Protein AF-A0AAW1EWV0-F1 (afdb_monomer_lite)

pLDDT: mean 88.59, std 8.03, range [54.28, 97.0]

Radius of gyration: 66.7 Å; chains: 1; bounding box: 138×18×176 Å

Organism: Zoarces viviparus (NCBI:txid48416)

Foldseek 3Di:
DVVVVVVVVVVVVVVVVVVVVVVVVVVVVVVVVVVVVVVVVVVVVVVVVVVVVVVVVVVVVVVVVVVVVVVVVVVVVCVVVVVVVVVVVVVVVVVVVVPVVVVVVVVVVVVVVVVVVVVVVVVVVVVVVVVVVVQCVQQDADPCLVVDDPDPVSCRSRVNHD

Secondary structure (DSSP, 8-state):
-HHHHHHHHHHHHHHHHHHHHHHHHHHHHHHHHHHHHHHHHHHHHHHHHHHHHHHHHHHHHHHHHHHHHHHHHHHHHHHHHHHHHHHHHHHHHHHHHHHHHHHHHHHHHHHHHHHHHHHHHHHHHHHHHHHHHHHHHHHS--GGGGG--S-HHHHHTTT---

Structure (mmCIF, N/CA/C/O backbone):
data_AF-A0AAW1EWV0-F1
#
_entry.id   AF-A0AAW1EWV0-F1
#
loop_
_atom_site.group_PDB
_atom_site.id
_atom_site.type_symbol
_atom_site.label_atom_id
_atom_site.label_alt_id
_atom_site.label_comp_id
_atom_site.label_asym_id
_atom_site.label_entity_id
_atom_site.label_seq_id
_atom_site.pdbx_PDB_ins_code
_atom_site.Cartn_x
_atom_site.Cartn_y
_atom_site.Cartn_z
_atom_site.occupancy
_atom_site.B_iso_or_equiv
_atom_site.auth_seq_id
_atom_site.auth_comp_id
_atom_site.auth_asym_id
_atom_site.auth_atom_id
_atom_site.pdbx_PDB_model_num
ATOM 1 N N . MET A 1 1 ? 65.464 -6.984 -100.575 1.00 59.12 1 MET A N 1
ATOM 2 C CA . MET A 1 1 ? 64.343 -7.771 -100.003 1.00 59.12 1 MET A CA 1
ATOM 3 C C . MET A 1 1 ? 64.500 -8.101 -98.512 1.00 59.12 1 MET A C 1
ATOM 5 O O . MET A 1 1 ? 63.502 -8.041 -97.814 1.00 59.12 1 MET A O 1
ATOM 9 N N . ARG A 1 2 ? 65.706 -8.380 -97.977 1.00 66.50 2 ARG A N 1
ATOM 10 C CA . ARG A 1 2 ? 65.897 -8.733 -96.547 1.00 66.50 2 ARG A CA 1
ATOM 11 C C . ARG A 1 2 ? 65.523 -7.628 -95.537 1.00 66.50 2 ARG A C 1
ATOM 13 O O . ARG A 1 2 ? 64.927 -7.931 -94.513 1.00 66.50 2 ARG A O 1
ATOM 20 N N . ALA A 1 3 ? 65.802 -6.358 -95.841 1.00 72.44 3 ALA A N 1
ATOM 21 C CA . ALA A 1 3 ? 65.489 -5.234 -94.946 1.00 72.44 3 ALA A CA 1
ATOM 22 C C . ALA A 1 3 ? 63.976 -4.961 -94.792 1.00 72.44 3 ALA A C 1
ATOM 24 O O . ALA A 1 3 ? 63.530 -4.550 -93.726 1.00 72.44 3 ALA A O 1
ATOM 25 N N . LEU A 1 4 ? 63.178 -5.242 -95.830 1.00 73.94 4 LEU A N 1
ATOM 26 C CA . LEU A 1 4 ? 61.729 -5.015 -95.808 1.00 73.94 4 LEU A CA 1
ATOM 27 C C . LEU A 1 4 ? 61.005 -6.039 -94.914 1.00 73.94 4 LEU A C 1
ATOM 29 O O . LEU A 1 4 ? 60.071 -5.688 -94.202 1.00 73.94 4 LEU A O 1
ATOM 33 N N . GLY A 1 5 ? 61.477 -7.293 -94.904 1.00 78.56 5 GLY A N 1
ATOM 34 C CA . GLY A 1 5 ? 60.947 -8.338 -94.022 1.00 78.56 5 GLY A CA 1
ATOM 35 C C . GLY A 1 5 ? 61.208 -8.054 -92.540 1.00 78.56 5 GLY A C 1
ATOM 36 O O . GLY A 1 5 ? 60.326 -8.261 -91.714 1.00 78.56 5 GLY A O 1
ATOM 37 N N . LEU A 1 6 ? 62.383 -7.506 -92.206 1.00 82.25 6 LEU A N 1
ATOM 38 C CA . LEU A 1 6 ? 62.711 -7.105 -90.832 1.00 82.25 6 LEU A CA 1
ATOM 39 C C . LEU A 1 6 ? 61.848 -5.927 -90.351 1.00 82.25 6 LEU A C 1
ATOM 41 O O . LEU A 1 6 ? 61.371 -5.953 -89.220 1.00 82.25 6 LEU A O 1
ATOM 45 N N . LEU A 1 7 ? 61.585 -4.938 -91.213 1.00 82.00 7 LEU A N 1
ATOM 46 C CA . LEU A 1 7 ? 60.700 -3.806 -90.897 1.00 82.00 7 LEU A CA 1
ATOM 47 C C . LEU A 1 7 ? 59.264 -4.248 -90.579 1.00 82.00 7 LEU A C 1
ATOM 49 O O . LEU A 1 7 ? 58.666 -3.746 -89.628 1.00 82.00 7 LEU A O 1
ATOM 53 N N . LEU A 1 8 ? 58.724 -5.215 -91.325 1.00 83.56 8 LEU A N 1
ATOM 54 C CA . LEU A 1 8 ? 57.382 -5.749 -91.073 1.00 83.56 8 LEU A CA 1
ATOM 55 C C . LEU A 1 8 ? 57.298 -6.502 -89.739 1.00 83.56 8 LEU A C 1
ATOM 57 O O . LEU A 1 8 ? 56.338 -6.317 -88.996 1.00 83.56 8 LEU A O 1
ATOM 61 N N . ILE A 1 9 ? 58.317 -7.295 -89.398 1.00 86.19 9 ILE A N 1
ATOM 62 C CA . ILE A 1 9 ? 58.369 -8.016 -88.116 1.00 86.19 9 ILE A CA 1
ATOM 63 C C . ILE A 1 9 ? 58.417 -7.029 -86.944 1.00 86.19 9 ILE A C 1
ATOM 65 O O . ILE A 1 9 ? 57.664 -7.180 -85.983 1.00 86.19 9 ILE A O 1
ATOM 69 N N . VAL A 1 10 ? 59.250 -5.986 -87.037 1.00 86.69 10 VAL A N 1
ATOM 70 C CA . VAL A 1 10 ? 59.326 -4.939 -86.006 1.00 86.69 10 VAL A CA 1
ATOM 71 C C . VAL A 1 10 ? 57.987 -4.210 -85.870 1.00 86.69 10 VAL A C 1
ATOM 73 O O . VAL A 1 10 ? 57.525 -4.004 -84.751 1.00 86.69 10 VAL A O 1
ATOM 76 N N . SER A 1 11 ? 57.314 -3.892 -86.981 1.00 87.69 11 SER A N 1
ATOM 77 C CA . SER A 1 11 ? 55.987 -3.266 -86.946 1.00 87.69 11 SER A CA 1
ATOM 78 C C . SER A 1 11 ? 54.953 -4.131 -86.219 1.00 87.69 11 SER A C 1
ATOM 80 O O . SER A 1 11 ? 54.197 -3.611 -85.403 1.00 87.69 11 SER A O 1
ATOM 82 N N . ILE A 1 12 ? 54.925 -5.443 -86.474 1.00 89.06 12 ILE A N 1
ATOM 83 C CA . ILE A 1 12 ? 53.979 -6.367 -85.824 1.00 89.06 12 ILE A CA 1
ATOM 84 C C . ILE A 1 12 ? 54.262 -6.469 -84.319 1.00 89.06 12 ILE A C 1
ATOM 86 O O . ILE A 1 12 ? 53.327 -6.459 -83.516 1.00 89.06 12 ILE A O 1
ATOM 90 N N . LEU A 1 13 ? 55.537 -6.525 -83.922 1.00 88.81 13 LEU A N 1
ATOM 91 C CA . LEU A 1 13 ? 55.933 -6.570 -82.511 1.00 88.81 13 LEU A CA 1
ATOM 92 C C . LEU A 1 13 ? 55.532 -5.294 -81.765 1.00 88.81 13 LEU A C 1
ATOM 94 O O . LEU A 1 13 ? 55.013 -5.374 -80.652 1.00 88.81 13 LEU A O 1
ATOM 98 N N . VAL A 1 14 ? 55.705 -4.129 -82.393 1.00 89.50 14 VAL A N 1
ATOM 99 C CA . VAL A 1 14 ? 55.265 -2.847 -81.827 1.00 89.50 14 VAL A CA 1
ATOM 100 C C . VAL A 1 14 ? 53.741 -2.811 -81.690 1.00 89.50 14 VAL A C 1
ATOM 102 O O . VAL A 1 14 ? 53.235 -2.432 -80.635 1.00 89.50 14 VAL A O 1
ATOM 105 N N . SER A 1 15 ? 52.991 -3.272 -82.695 1.00 89.56 15 SER A N 1
ATOM 106 C CA . SER A 1 15 ? 51.526 -3.348 -82.615 1.00 89.56 15 SER A CA 1
ATOM 107 C C . SER A 1 15 ? 51.037 -4.292 -81.508 1.00 89.56 15 SER A C 1
ATOM 109 O O . SER A 1 15 ? 50.125 -3.932 -80.766 1.00 89.56 15 SER A O 1
ATOM 111 N N . MET A 1 16 ? 51.653 -5.468 -81.337 1.00 89.75 16 MET A N 1
ATOM 112 C CA . MET A 1 16 ? 51.317 -6.386 -80.238 1.00 89.75 16 MET A CA 1
ATOM 113 C C . MET A 1 16 ? 51.646 -5.804 -78.860 1.00 89.75 16 MET A C 1
ATOM 115 O O . MET A 1 16 ? 50.853 -5.950 -77.930 1.00 89.75 16 MET A O 1
ATOM 119 N N . ALA A 1 17 ? 52.790 -5.126 -78.721 1.00 89.06 17 ALA A N 1
ATOM 120 C CA . ALA A 1 17 ? 53.176 -4.485 -77.468 1.00 89.06 17 ALA A CA 1
ATOM 121 C C . ALA A 1 17 ? 52.167 -3.398 -77.060 1.00 89.06 17 ALA A C 1
ATOM 123 O O . ALA A 1 17 ? 51.751 -3.345 -75.904 1.00 89.06 17 ALA A O 1
ATOM 124 N N . LEU A 1 18 ? 51.705 -2.587 -78.018 1.00 89.31 18 LEU A N 1
ATOM 125 C CA . LEU A 1 18 ? 50.674 -1.575 -77.778 1.00 89.31 18 LEU A CA 1
ATOM 126 C C . LEU A 1 18 ? 49.338 -2.197 -77.351 1.00 89.31 18 LEU A C 1
ATOM 128 O O . LEU A 1 18 ? 48.719 -1.718 -76.402 1.00 89.31 18 LEU A O 1
ATOM 132 N N . LEU A 1 19 ? 48.913 -3.290 -77.993 1.00 89.12 19 LEU A N 1
ATOM 133 C CA . LEU A 1 19 ? 47.681 -3.991 -77.617 1.00 89.12 19 LEU A CA 1
ATOM 134 C C . LEU A 1 19 ? 47.754 -4.573 -76.200 1.00 89.12 19 LEU A C 1
ATOM 136 O O . LEU A 1 19 ? 46.795 -4.436 -75.441 1.00 89.12 19 LEU A O 1
ATOM 140 N N . MET A 1 20 ? 48.887 -5.164 -75.806 1.00 85.75 20 MET A N 1
ATOM 141 C CA . MET A 1 20 ? 49.069 -5.662 -74.437 1.00 85.75 20 MET A CA 1
ATOM 142 C C . MET A 1 20 ? 49.021 -4.541 -73.393 1.00 85.75 20 MET A C 1
ATOM 144 O O . MET A 1 20 ? 48.429 -4.724 -72.330 1.00 85.75 20 MET A O 1
ATOM 148 N N . ILE A 1 21 ? 49.585 -3.369 -73.698 1.00 91.06 21 ILE A N 1
ATOM 149 C CA . ILE A 1 21 ? 49.528 -2.205 -72.803 1.00 91.06 21 ILE A CA 1
ATOM 150 C C . ILE A 1 21 ? 48.082 -1.716 -72.646 1.00 91.06 21 ILE A C 1
ATOM 152 O O . ILE A 1 21 ? 47.641 -1.484 -71.521 1.00 91.06 21 ILE A O 1
ATOM 156 N N . ILE A 1 22 ? 47.320 -1.614 -73.739 1.00 88.69 22 ILE A N 1
ATOM 157 C CA . ILE A 1 22 ? 45.915 -1.176 -73.700 1.00 88.69 22 ILE A CA 1
ATOM 158 C C . ILE A 1 22 ? 45.058 -2.159 -72.891 1.00 88.69 22 ILE A C 1
ATOM 160 O O . ILE A 1 22 ? 44.297 -1.734 -72.023 1.00 88.69 22 ILE A O 1
ATOM 164 N N . LEU A 1 23 ? 45.205 -3.468 -73.123 1.00 87.19 23 LEU A N 1
ATOM 165 C CA . LEU A 1 23 ? 44.453 -4.492 -72.387 1.00 87.19 23 LEU A CA 1
ATOM 166 C C . LEU A 1 23 ? 44.799 -4.498 -70.890 1.00 87.19 23 LEU A C 1
ATOM 168 O O . LEU A 1 23 ? 43.901 -4.599 -70.054 1.00 87.19 23 LEU A O 1
ATOM 172 N N . SER A 1 24 ? 46.079 -4.330 -70.548 1.00 85.38 24 SER A N 1
ATOM 173 C CA . SER A 1 24 ? 46.539 -4.204 -69.159 1.00 85.38 24 SER A CA 1
ATOM 174 C C . SER A 1 24 ? 45.923 -2.985 -68.462 1.00 85.38 24 SER A C 1
ATOM 176 O O . SER A 1 24 ? 45.387 -3.092 -67.356 1.00 85.38 24 SER A O 1
ATOM 178 N N . GLN A 1 25 ? 45.904 -1.831 -69.135 1.00 86.56 25 GLN A N 1
ATOM 179 C CA . GLN A 1 25 ? 45.288 -0.625 -68.583 1.00 86.56 25 GLN A CA 1
ATOM 180 C C . GLN A 1 25 ? 43.772 -0.753 -68.425 1.00 86.56 25 GLN A C 1
ATOM 182 O O . GLN A 1 25 ? 43.225 -0.281 -67.430 1.00 86.56 25 GLN A O 1
ATOM 187 N N . GLN A 1 26 ? 43.090 -1.426 -69.351 1.00 85.12 26 GLN A N 1
ATOM 188 C CA . GLN A 1 26 ? 41.654 -1.675 -69.224 1.00 85.12 26 GLN A CA 1
ATOM 189 C C . GLN A 1 26 ? 41.328 -2.568 -68.025 1.00 85.12 26 GLN A C 1
ATOM 191 O O . GLN A 1 26 ? 40.391 -2.269 -67.286 1.00 85.12 26 GLN A O 1
ATOM 196 N N . GLN A 1 27 ? 42.114 -3.618 -67.772 1.00 86.19 27 GLN A N 1
ATOM 197 C CA . GLN A 1 27 ? 41.919 -4.460 -66.588 1.00 86.19 27 GLN A CA 1
ATOM 198 C C . GLN A 1 27 ? 42.086 -3.659 -65.293 1.00 86.19 27 GLN A C 1
ATOM 200 O O . GLN A 1 27 ? 41.221 -3.732 -64.419 1.00 86.19 27 GLN A O 1
ATOM 205 N N . LEU A 1 28 ? 43.130 -2.832 -65.197 1.00 86.00 28 LEU A N 1
ATOM 206 C CA . LEU A 1 28 ? 43.342 -1.957 -64.041 1.00 86.00 28 LEU A CA 1
ATOM 207 C C . LEU A 1 28 ? 42.184 -0.974 -63.845 1.00 86.00 28 LEU A C 1
ATOM 209 O O . LEU A 1 28 ? 41.676 -0.853 -62.732 1.00 86.00 28 LEU A O 1
ATOM 213 N N . LEU A 1 29 ? 41.706 -0.341 -64.920 1.00 86.81 29 LEU A N 1
ATOM 214 C CA . LEU A 1 29 ? 40.579 0.591 -64.857 1.00 86.81 29 LEU A CA 1
ATOM 215 C C . LEU A 1 29 ? 39.301 -0.098 -64.354 1.00 86.81 29 LEU A C 1
ATOM 217 O O . LEU A 1 29 ? 38.592 0.456 -63.518 1.00 86.81 29 LEU A O 1
ATOM 221 N N . THR A 1 30 ? 39.023 -1.325 -64.810 1.00 86.00 30 THR A N 1
ATOM 222 C CA . THR A 1 30 ? 37.847 -2.082 -64.348 1.00 86.00 30 THR A CA 1
ATOM 223 C C . THR A 1 30 ? 37.947 -2.506 -62.885 1.00 86.00 30 THR A C 1
ATOM 225 O O . THR A 1 30 ? 36.933 -2.509 -62.189 1.00 86.00 30 THR A O 1
ATOM 228 N N . THR A 1 31 ? 39.144 -2.846 -62.402 1.00 84.69 31 THR A N 1
ATOM 229 C CA . THR A 1 31 ? 39.370 -3.189 -60.991 1.00 84.69 31 THR A CA 1
ATOM 230 C C . THR A 1 31 ? 39.202 -1.961 -60.105 1.00 84.69 31 THR A C 1
ATOM 232 O O . THR A 1 31 ? 38.449 -2.018 -59.137 1.00 84.69 31 THR A O 1
ATOM 235 N N . VAL A 1 32 ? 39.805 -0.830 -60.491 1.00 84.69 32 VAL A N 1
ATOM 236 C CA . VAL A 1 32 ? 39.670 0.443 -59.771 1.00 84.69 32 VAL A CA 1
ATOM 237 C C . VAL A 1 32 ? 38.213 0.887 -59.734 1.00 84.69 32 VAL A C 1
ATOM 239 O O . VAL A 1 32 ? 37.720 1.200 -58.656 1.00 84.69 32 VAL A O 1
ATOM 242 N N . TYR A 1 33 ? 37.499 0.847 -60.866 1.00 84.75 33 TYR A N 1
ATOM 243 C CA . TYR A 1 33 ? 36.079 1.207 -60.938 1.00 84.75 33 TYR A CA 1
ATOM 244 C C . TYR A 1 33 ? 35.210 0.327 -60.026 1.00 84.75 33 TYR A C 1
ATOM 246 O O . TYR A 1 33 ? 34.370 0.833 -59.288 1.00 84.75 33 TYR A O 1
ATOM 254 N N . LYS A 1 34 ? 35.452 -0.991 -60.007 1.00 84.25 34 LYS A N 1
ATOM 255 C CA . LYS A 1 34 ? 34.741 -1.920 -59.112 1.00 84.25 34 LYS A CA 1
ATOM 256 C C . LYS A 1 34 ? 35.011 -1.651 -57.633 1.00 84.25 34 LYS A C 1
ATOM 258 O O . LYS A 1 34 ? 34.121 -1.875 -56.820 1.00 84.25 34 LYS A O 1
ATOM 263 N N . GLU A 1 35 ? 36.218 -1.233 -57.262 1.00 82.56 35 GLU A N 1
ATOM 264 C CA . GLU A 1 35 ? 36.522 -0.848 -55.878 1.00 82.56 35 GLU A CA 1
ATOM 265 C C . GLU A 1 35 ? 35.911 0.509 -55.517 1.00 82.56 35 GLU A C 1
ATOM 267 O O . GLU A 1 35 ? 35.349 0.653 -54.431 1.00 82.56 35 GLU A O 1
ATOM 272 N N . THR A 1 36 ? 35.933 1.472 -56.443 1.00 81.81 36 THR A N 1
ATOM 273 C CA . THR A 1 36 ? 35.309 2.789 -56.225 1.00 81.81 36 THR A CA 1
ATOM 274 C C . THR A 1 36 ? 33.794 2.702 -56.092 1.00 81.81 36 THR A C 1
ATOM 276 O O . THR A 1 36 ? 33.227 3.472 -55.329 1.00 81.81 36 THR A O 1
ATOM 279 N N . ASP A 1 37 ? 33.146 1.753 -56.766 1.00 82.12 37 ASP A N 1
ATOM 280 C CA . ASP A 1 37 ? 31.697 1.528 -56.672 1.00 82.12 37 ASP A CA 1
ATOM 281 C C . ASP A 1 37 ? 31.281 0.770 -55.389 1.00 82.12 37 ASP A C 1
ATOM 283 O O . ASP A 1 37 ? 30.162 0.902 -54.891 1.00 82.12 37 ASP A O 1
ATOM 287 N N . LYS A 1 38 ? 32.196 0.002 -54.782 1.00 83.44 38 LYS A N 1
ATOM 288 C CA . LYS A 1 38 ? 31.944 -0.711 -53.514 1.00 83.44 38 LYS A CA 1
ATOM 289 C C . LYS A 1 38 ? 32.049 0.186 -52.285 1.00 83.44 38 LYS A C 1
ATOM 291 O O . LYS A 1 38 ? 31.245 0.041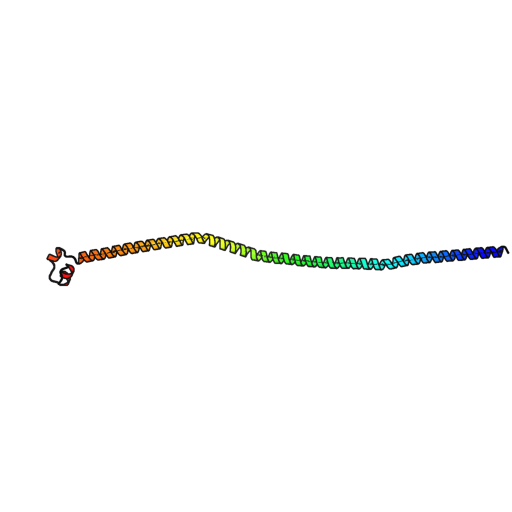 -51.366 1.00 83.44 38 LYS A O 1
ATOM 296 N N . LEU A 1 39 ? 33.002 1.116 -52.277 1.00 85.50 39 LEU A N 1
ATOM 297 C CA . LEU A 1 39 ? 33.219 2.054 -51.171 1.00 85.50 39 LEU A CA 1
ATOM 298 C C . LEU A 1 39 ? 31.957 2.822 -50.715 1.00 85.50 39 LEU A C 1
ATOM 300 O O . LEU A 1 39 ? 31.703 2.840 -49.510 1.00 85.50 39 LEU A O 1
ATOM 304 N N . PRO A 1 40 ? 31.143 3.434 -51.602 1.00 87.00 40 PRO A N 1
ATOM 305 C CA . PRO A 1 40 ? 29.946 4.164 -51.183 1.00 87.00 40 PRO A CA 1
ATOM 306 C C . PRO A 1 40 ? 28.887 3.238 -50.578 1.00 87.00 40 PRO A C 1
ATOM 308 O O . PRO A 1 40 ? 28.269 3.595 -49.581 1.00 87.00 40 PRO A O 1
ATOM 311 N N . ASN A 1 41 ? 28.736 2.019 -51.105 1.00 86.94 41 ASN A N 1
ATOM 312 C CA . ASN A 1 41 ? 27.802 1.032 -50.560 1.00 86.94 41 ASN A CA 1
ATOM 313 C C . ASN A 1 41 ? 28.198 0.579 -49.144 1.00 86.94 41 ASN A C 1
ATOM 315 O O . ASN A 1 41 ? 27.339 0.416 -48.274 1.00 86.94 41 ASN A O 1
ATOM 319 N N . GLU A 1 42 ? 29.493 0.376 -48.891 1.00 88.31 42 GLU A N 1
ATOM 320 C CA . GLU A 1 42 ? 29.988 0.043 -47.551 1.00 88.31 42 GLU A CA 1
ATOM 321 C C . GLU A 1 42 ? 29.846 1.219 -46.582 1.00 88.31 42 GLU A C 1
ATOM 323 O O . GLU A 1 42 ? 29.440 1.024 -45.433 1.00 88.31 42 GLU A O 1
ATOM 328 N N . PHE A 1 43 ? 30.107 2.440 -47.052 1.00 87.88 43 PHE A N 1
ATOM 329 C CA . PHE A 1 43 ? 29.920 3.652 -46.264 1.00 87.88 43 PHE A CA 1
ATOM 330 C C . PHE A 1 43 ? 28.450 3.855 -45.869 1.00 87.88 43 PHE A C 1
ATOM 332 O O . PHE A 1 43 ? 28.156 4.022 -44.685 1.00 87.88 43 PHE A O 1
ATOM 339 N N . ASP A 1 44 ? 27.515 3.742 -46.816 1.00 90.81 44 ASP A N 1
ATOM 340 C CA . ASP A 1 44 ? 26.075 3.840 -46.545 1.00 90.81 44 ASP A CA 1
ATOM 341 C C . ASP A 1 44 ? 25.602 2.757 -45.574 1.00 90.81 44 ASP A C 1
ATOM 343 O O . ASP A 1 44 ? 24.777 3.011 -44.690 1.00 90.81 44 ASP A O 1
ATOM 347 N N . ARG A 1 45 ? 26.152 1.543 -45.686 1.00 91.38 45 ARG A N 1
ATOM 348 C CA . ARG A 1 45 ? 25.849 0.458 -44.751 1.00 91.38 45 ARG A CA 1
ATOM 349 C C . ARG A 1 45 ? 26.294 0.805 -43.331 1.00 91.38 45 ARG A C 1
ATOM 351 O O . ARG A 1 45 ? 25.498 0.636 -42.408 1.00 91.38 45 ARG A O 1
ATOM 358 N N . LEU A 1 46 ? 27.515 1.312 -43.159 1.00 90.38 46 LEU A N 1
ATOM 359 C CA . LEU A 1 46 ? 28.048 1.718 -41.854 1.00 90.38 46 LEU A CA 1
ATOM 360 C C . LEU A 1 46 ? 27.260 2.886 -41.251 1.00 90.38 46 LEU A C 1
ATOM 362 O O . LEU A 1 46 ? 26.917 2.845 -40.070 1.00 90.38 46 LEU A O 1
ATOM 366 N N . VAL A 1 47 ? 26.907 3.889 -42.058 1.00 93.06 47 VAL A N 1
ATOM 367 C CA . VAL A 1 47 ? 26.077 5.023 -41.622 1.00 93.0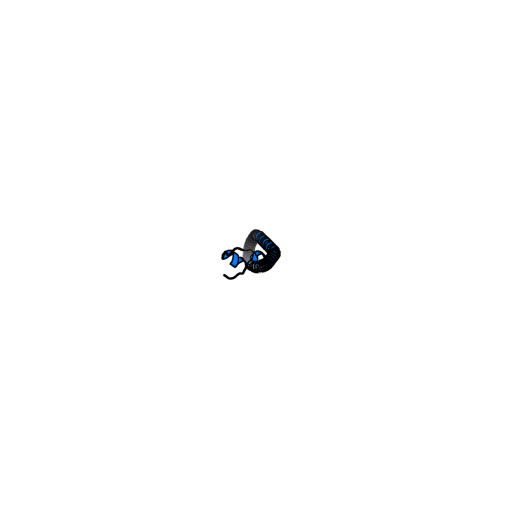6 47 VAL A CA 1
ATOM 368 C C . VAL A 1 47 ? 24.692 4.548 -41.180 1.00 93.06 47 VAL A C 1
ATOM 370 O O . VAL A 1 47 ? 24.192 4.960 -40.132 1.00 93.06 47 VAL A O 1
ATOM 373 N N . ASN A 1 48 ? 24.070 3.641 -41.935 1.00 93.12 48 ASN A N 1
ATOM 374 C CA . ASN A 1 48 ? 22.765 3.087 -41.585 1.00 93.12 48 ASN A CA 1
ATOM 375 C C . ASN A 1 48 ? 22.833 2.235 -40.305 1.00 93.12 48 ASN A C 1
ATOM 377 O O . ASN A 1 48 ? 21.951 2.311 -39.452 1.00 93.12 48 ASN A O 1
ATOM 381 N N . GLU A 1 49 ? 23.894 1.450 -40.127 1.00 93.56 49 GLU A N 1
ATOM 382 C CA . GLU A 1 49 ? 24.118 0.652 -38.918 1.00 93.56 49 GLU A CA 1
ATOM 383 C C . GLU A 1 49 ? 24.353 1.540 -37.688 1.00 93.56 49 GLU A C 1
ATOM 385 O O . GLU A 1 49 ? 23.738 1.330 -36.639 1.00 93.56 49 GLU A O 1
ATOM 390 N N . GLN A 1 50 ? 25.141 2.605 -37.836 1.00 92.81 50 GLN A N 1
ATOM 391 C CA . GLN A 1 50 ? 25.352 3.609 -36.795 1.00 92.81 50 GLN A CA 1
ATOM 392 C C . GLN A 1 50 ? 24.054 4.347 -36.437 1.00 92.81 50 GLN A C 1
ATOM 394 O O . GLN A 1 50 ? 23.770 4.564 -35.258 1.00 92.81 50 GLN A O 1
ATOM 399 N N . SER A 1 51 ? 23.230 4.682 -37.432 1.00 93.56 51 SER A N 1
ATOM 400 C CA . SER A 1 51 ? 21.906 5.281 -37.227 1.00 93.56 51 SER A CA 1
ATOM 401 C C . SER A 1 51 ? 20.963 4.341 -36.463 1.00 93.56 51 SER A C 1
ATOM 403 O O . SER A 1 51 ? 20.315 4.741 -35.489 1.00 93.56 51 SER A O 1
ATOM 405 N N . LYS A 1 52 ? 20.942 3.049 -36.818 1.00 94.31 52 LYS A N 1
ATOM 406 C CA . LYS A 1 52 ? 20.183 2.016 -36.091 1.00 94.31 52 LYS A CA 1
ATOM 407 C C . LYS A 1 52 ? 20.661 1.856 -34.648 1.00 94.31 52 LYS A C 1
ATOM 409 O O . LYS A 1 52 ? 19.842 1.779 -33.738 1.00 94.31 52 LYS A O 1
ATOM 414 N N . LEU A 1 53 ? 21.971 1.862 -34.416 1.00 94.69 53 LEU A N 1
ATOM 415 C CA . LEU A 1 53 ? 22.541 1.832 -33.067 1.00 94.69 53 LEU A CA 1
ATOM 416 C C . LEU A 1 53 ? 22.163 3.082 -32.262 1.00 94.69 53 LEU A C 1
ATOM 418 O O . LEU A 1 53 ? 21.790 2.969 -31.095 1.00 94.69 53 LEU A O 1
ATOM 422 N N . GLY A 1 54 ? 22.203 4.265 -32.881 1.00 94.75 54 GLY A N 1
ATOM 423 C CA . GLY A 1 54 ? 21.806 5.523 -32.248 1.00 94.75 54 GLY A CA 1
ATOM 424 C C . GLY A 1 54 ? 20.332 5.540 -31.842 1.00 94.75 54 GLY A C 1
ATOM 425 O O . GLY A 1 54 ? 20.002 5.885 -30.707 1.00 94.75 54 GLY A O 1
ATOM 426 N N . THR A 1 55 ? 19.445 5.099 -32.735 1.00 94.56 55 THR A N 1
ATOM 427 C CA . THR A 1 55 ? 18.004 4.990 -32.448 1.00 94.56 55 THR A CA 1
ATOM 428 C C . THR A 1 55 ? 17.711 3.948 -31.370 1.00 94.56 55 THR A C 1
ATOM 430 O O . THR A 1 55 ? 16.951 4.233 -30.443 1.00 94.56 55 THR A O 1
ATOM 433 N N . ALA A 1 56 ? 18.357 2.779 -31.418 1.00 94.50 56 ALA A N 1
ATOM 434 C CA . ALA A 1 56 ? 18.234 1.756 -30.380 1.00 94.50 56 ALA A CA 1
ATOM 435 C C . ALA A 1 56 ? 18.704 2.271 -29.010 1.00 94.50 56 ALA A C 1
ATOM 437 O O . ALA A 1 56 ? 18.013 2.079 -28.008 1.00 94.50 56 ALA A O 1
ATOM 438 N N . LYS A 1 57 ? 19.835 2.985 -28.962 1.00 95.81 57 LYS A N 1
ATOM 439 C CA . LYS A 1 57 ? 20.347 3.603 -27.733 1.00 95.81 57 LYS A CA 1
ATOM 440 C C . LYS A 1 57 ? 19.365 4.628 -27.163 1.00 95.81 57 LYS A C 1
ATOM 442 O O . LYS A 1 57 ? 19.058 4.568 -25.976 1.00 95.81 57 LYS A O 1
ATOM 447 N N . ALA A 1 58 ? 18.822 5.512 -27.999 1.00 95.81 58 ALA A N 1
ATOM 448 C CA . ALA A 1 58 ? 17.848 6.514 -27.568 1.00 95.81 58 ALA A CA 1
ATOM 449 C C . ALA A 1 58 ? 16.556 5.878 -27.020 1.00 95.81 58 ALA A C 1
ATOM 451 O O . ALA A 1 58 ? 16.011 6.333 -26.014 1.00 95.81 58 ALA A O 1
ATOM 452 N N . LEU A 1 59 ? 16.077 4.794 -27.644 1.00 96.38 59 LEU A N 1
ATOM 453 C CA . LEU A 1 59 ? 14.932 4.036 -27.136 1.00 96.38 59 LEU A CA 1
ATOM 454 C C . LEU A 1 59 ? 15.232 3.396 -25.778 1.00 96.38 59 LEU A C 1
ATOM 456 O O . LEU A 1 59 ? 14.404 3.486 -24.874 1.00 96.38 59 LEU A O 1
ATOM 460 N N . MET A 1 60 ? 16.414 2.801 -25.612 1.00 94.06 60 MET A N 1
ATOM 461 C CA . MET A 1 60 ? 16.836 2.200 -24.344 1.00 94.06 60 MET A CA 1
ATOM 462 C C . MET A 1 60 ? 16.978 3.239 -23.229 1.00 94.06 60 MET A C 1
ATOM 464 O O . MET A 1 60 ? 16.512 3.008 -22.117 1.00 94.06 60 MET A O 1
ATOM 468 N N . GLU A 1 61 ? 17.549 4.411 -23.514 1.00 96.38 61 GLU A N 1
ATOM 469 C CA . GLU A 1 61 ? 17.619 5.522 -22.555 1.00 96.38 61 GLU A CA 1
ATOM 470 C C . GLU A 1 61 ? 16.221 6.021 -22.166 1.00 96.38 61 GLU A C 1
ATOM 472 O O . GLU A 1 61 ? 15.943 6.268 -20.988 1.00 96.38 61 GLU A O 1
ATOM 477 N N . LYS A 1 62 ? 15.295 6.105 -23.127 1.00 96.62 62 LYS A N 1
ATOM 478 C CA . LYS A 1 62 ? 13.895 6.447 -22.850 1.00 96.62 62 LYS A CA 1
ATOM 479 C C . LYS A 1 62 ? 13.207 5.392 -21.977 1.00 96.62 62 LYS A C 1
ATOM 481 O O . LYS A 1 62 ? 12.527 5.747 -21.021 1.00 96.62 62 LYS A O 1
ATOM 486 N N . LEU A 1 63 ? 13.408 4.107 -22.262 1.00 95.12 63 LEU A N 1
ATOM 487 C CA . LEU A 1 63 ? 12.882 3.000 -21.456 1.00 95.12 63 LEU A CA 1
ATOM 488 C C . LEU A 1 63 ? 13.455 3.014 -20.034 1.00 95.12 63 LEU A C 1
ATOM 490 O O . LEU A 1 63 ? 12.704 2.875 -19.072 1.00 95.12 63 LEU A O 1
ATOM 494 N N . LEU A 1 64 ? 14.760 3.250 -19.882 1.00 96.25 64 LEU A N 1
ATOM 495 C CA . LEU A 1 64 ? 15.413 3.356 -18.576 1.00 96.25 64 LEU A CA 1
ATOM 496 C C . LEU A 1 64 ? 14.898 4.545 -17.767 1.00 96.25 64 LEU A C 1
ATOM 498 O O . LEU A 1 64 ? 14.624 4.406 -16.577 1.00 96.25 64 LEU A O 1
ATOM 502 N N . THR A 1 65 ? 14.745 5.712 -18.392 1.00 96.81 65 THR A N 1
ATOM 503 C CA . THR A 1 65 ? 14.223 6.904 -17.707 1.00 96.81 65 THR A CA 1
ATOM 504 C C . THR A 1 65 ? 12.763 6.731 -17.301 1.00 96.81 65 THR A C 1
ATOM 506 O O . THR A 1 65 ? 12.405 7.069 -16.173 1.00 96.81 65 THR A O 1
ATOM 509 N N . GLN A 1 66 ? 11.933 6.139 -18.164 1.00 96.50 66 GLN A N 1
ATOM 510 C CA . GLN A 1 66 ? 10.547 5.795 -17.836 1.00 96.50 66 GLN A CA 1
ATOM 511 C C . GLN A 1 66 ? 10.466 4.761 -16.711 1.00 96.50 66 GLN A C 1
ATOM 513 O O . GLN A 1 66 ? 9.718 4.965 -15.757 1.00 96.50 66 GLN A O 1
ATOM 518 N N . GLY A 1 67 ? 11.267 3.696 -16.781 1.00 95.12 67 GLY A N 1
ATOM 519 C CA . GLY A 1 67 ? 11.329 2.667 -15.746 1.00 95.12 67 GLY A CA 1
ATOM 520 C C . GLY A 1 67 ? 11.782 3.231 -14.401 1.00 95.12 67 GLY A C 1
ATOM 521 O O . GLY A 1 67 ? 11.156 2.966 -13.380 1.00 95.12 67 GLY A O 1
ATOM 522 N N . LYS A 1 68 ? 12.811 4.085 -14.395 1.00 97.00 68 LYS A N 1
ATOM 523 C CA . LYS A 1 68 ? 13.285 4.754 -13.177 1.00 97.00 68 LYS A CA 1
ATOM 524 C C . LYS A 1 68 ? 12.208 5.648 -12.566 1.00 97.00 68 LYS A C 1
ATOM 526 O O . LYS A 1 68 ? 12.017 5.613 -11.356 1.00 97.00 68 LYS A O 1
ATOM 531 N N . LYS A 1 69 ? 11.485 6.410 -13.390 1.00 96.75 69 LYS A N 1
ATOM 532 C CA . LYS A 1 69 ? 10.369 7.234 -12.916 1.00 96.75 69 LYS A CA 1
ATOM 533 C C . LYS A 1 69 ? 9.253 6.375 -12.315 1.00 96.75 69 LYS A C 1
ATOM 535 O O . LYS A 1 69 ? 8.819 6.661 -11.210 1.00 96.75 69 LYS A O 1
ATOM 540 N N . ALA A 1 70 ? 8.856 5.298 -12.993 1.00 96.06 70 ALA A N 1
ATOM 541 C CA . ALA A 1 70 ? 7.826 4.388 -12.494 1.00 96.06 70 ALA A CA 1
ATOM 542 C C . ALA A 1 70 ? 8.206 3.761 -11.142 1.00 96.06 70 ALA A C 1
ATOM 544 O O . ALA A 1 70 ? 7.358 3.648 -10.262 1.00 96.06 70 ALA A O 1
ATOM 545 N N . VAL A 1 71 ? 9.478 3.392 -10.954 1.00 96.06 71 VAL A N 1
ATOM 546 C CA . VAL A 1 71 ? 9.981 2.868 -9.673 1.00 96.06 71 VAL A CA 1
ATOM 547 C C . VAL A 1 71 ? 9.897 3.915 -8.562 1.00 96.06 71 VAL A C 1
ATOM 549 O O . VAL A 1 71 ? 9.460 3.584 -7.463 1.00 96.06 71 VAL A O 1
ATOM 552 N N . GLU A 1 72 ? 10.294 5.162 -8.822 1.00 96.75 72 GLU A N 1
ATOM 553 C CA . GLU A 1 72 ? 10.194 6.236 -7.824 1.00 96.75 72 GLU A CA 1
ATOM 554 C C . GLU A 1 72 ? 8.735 6.572 -7.485 1.00 96.75 72 GLU A C 1
ATOM 556 O O . GLU A 1 72 ? 8.406 6.715 -6.307 1.00 96.75 72 GLU A O 1
ATOM 561 N N . ASP A 1 73 ? 7.849 6.616 -8.485 1.00 95.94 73 ASP A N 1
ATOM 562 C CA . ASP A 1 73 ? 6.415 6.861 -8.289 1.00 95.94 73 ASP A CA 1
ATOM 563 C C . ASP A 1 73 ? 5.785 5.750 -7.421 1.00 95.94 73 ASP A C 1
ATOM 565 O O . ASP A 1 73 ? 5.140 6.040 -6.412 1.00 95.94 73 ASP A O 1
ATOM 569 N N . LEU A 1 74 ? 6.058 4.476 -7.735 1.00 94.56 74 LEU A N 1
ATOM 570 C CA . LEU A 1 74 ? 5.618 3.323 -6.933 1.00 94.56 74 LEU A CA 1
ATOM 571 C C . LEU A 1 74 ? 6.181 3.360 -5.511 1.00 94.56 74 LEU A C 1
ATOM 573 O O . LEU A 1 74 ? 5.473 3.066 -4.550 1.00 94.56 74 LEU A O 1
ATOM 577 N N . LYS A 1 75 ? 7.455 3.723 -5.351 1.00 94.69 75 LYS A N 1
ATOM 578 C CA . LYS A 1 75 ? 8.091 3.824 -4.034 1.00 94.69 75 LYS A CA 1
ATOM 579 C C . LYS A 1 75 ? 7.441 4.914 -3.183 1.00 94.69 75 LYS A C 1
ATOM 581 O O . LYS A 1 75 ? 7.227 4.698 -1.991 1.00 94.69 75 LYS A O 1
ATOM 586 N N . ALA A 1 76 ? 7.114 6.058 -3.782 1.00 94.19 76 ALA A N 1
ATOM 587 C CA . ALA A 1 76 ? 6.404 7.141 -3.110 1.00 94.19 76 ALA A CA 1
ATOM 588 C C . ALA A 1 76 ? 4.977 6.727 -2.722 1.00 94.19 76 ALA A C 1
ATOM 590 O O . ALA A 1 76 ? 4.534 7.019 -1.610 1.00 94.19 76 ALA A O 1
ATOM 591 N N . GLU A 1 77 ? 4.275 6.010 -3.601 1.00 92.19 77 GLU A N 1
ATOM 592 C CA . GLU A 1 77 ? 2.934 5.496 -3.325 1.00 92.19 77 GLU A CA 1
ATOM 593 C C . GLU A 1 77 ? 2.948 4.481 -2.176 1.00 92.19 77 GLU A C 1
ATOM 595 O O . GLU A 1 77 ? 2.214 4.658 -1.207 1.00 92.19 77 GLU A O 1
ATOM 600 N N . VAL A 1 78 ? 3.865 3.508 -2.199 1.00 91.62 78 VAL A N 1
ATOM 601 C CA . VAL A 1 78 ? 4.052 2.531 -1.112 1.00 91.62 78 VAL A CA 1
ATOM 602 C C . VAL A 1 78 ? 4.416 3.215 0.207 1.00 91.62 78 VAL A C 1
ATOM 604 O O . VAL A 1 78 ? 3.883 2.848 1.254 1.00 91.62 78 VAL A O 1
ATOM 607 N N . ALA A 1 79 ? 5.290 4.225 0.182 1.00 91.88 79 ALA A N 1
ATOM 608 C CA . ALA A 1 79 ? 5.649 4.983 1.381 1.00 91.88 79 ALA A CA 1
ATOM 609 C C . ALA A 1 79 ? 4.456 5.756 1.968 1.00 91.88 79 ALA A C 1
ATOM 611 O O . ALA A 1 79 ? 4.398 5.960 3.179 1.00 91.88 79 ALA A O 1
ATOM 612 N N . LYS A 1 80 ? 3.497 6.161 1.128 1.00 91.31 80 LYS A N 1
ATOM 613 C CA . LYS A 1 80 ? 2.264 6.828 1.553 1.00 91.31 80 LYS A CA 1
ATOM 614 C C . LYS A 1 80 ? 1.221 5.834 2.071 1.00 91.31 80 LYS A C 1
ATOM 616 O O . LYS A 1 80 ? 0.611 6.091 3.101 1.00 91.31 80 LYS A O 1
ATOM 621 N N . THR A 1 81 ? 1.011 4.712 1.383 1.00 88.69 81 THR A N 1
ATOM 622 C CA . THR A 1 81 ? -0.053 3.748 1.715 1.00 88.69 81 THR A CA 1
ATOM 623 C C . THR A 1 81 ? 0.338 2.751 2.800 1.00 88.69 81 THR A C 1
ATOM 625 O O . THR A 1 81 ? -0.534 2.255 3.508 1.00 88.69 81 THR A O 1
ATOM 628 N N . GLY A 1 82 ? 1.629 2.440 2.948 1.00 89.62 82 GLY A N 1
ATOM 629 C CA . GLY A 1 82 ? 2.132 1.500 3.953 1.00 89.62 82 GLY A CA 1
ATOM 630 C C . GLY A 1 82 ? 1.738 1.879 5.388 1.00 89.62 82 GLY A C 1
ATOM 631 O O . GLY A 1 82 ? 1.126 1.059 6.071 1.00 89.62 82 GLY A O 1
ATOM 632 N N . PRO A 1 83 ? 2.005 3.119 5.844 1.00 91.44 83 PRO A N 1
ATOM 633 C CA . PRO A 1 83 ? 1.610 3.571 7.179 1.00 91.44 83 PRO A CA 1
ATOM 634 C C . PRO A 1 83 ? 0.096 3.527 7.419 1.00 91.44 83 PRO A C 1
ATOM 636 O O . PRO A 1 83 ? -0.341 3.129 8.496 1.00 91.44 83 PRO A O 1
ATOM 639 N N . ASP A 1 84 ? -0.708 3.894 6.416 1.00 90.19 84 ASP A N 1
ATOM 640 C CA . ASP A 1 84 ? -2.172 3.861 6.511 1.00 90.19 84 ASP A CA 1
ATOM 641 C C . ASP A 1 84 ? -2.705 2.427 6.636 1.00 90.19 84 ASP A C 1
ATOM 643 O O . ASP A 1 84 ? -3.644 2.179 7.394 1.00 90.19 84 ASP A O 1
ATOM 647 N N . MET A 1 85 ? -2.101 1.473 5.922 1.00 89.00 85 MET A N 1
ATOM 648 C CA . MET A 1 85 ? -2.440 0.049 6.016 1.00 89.00 85 MET A CA 1
ATOM 649 C C . MET A 1 85 ? -2.119 -0.518 7.400 1.00 89.00 85 MET A C 1
ATOM 651 O O . MET A 1 85 ? -2.976 -1.163 8.003 1.00 89.00 85 MET A O 1
ATOM 655 N N . GLU A 1 86 ? -0.930 -0.233 7.935 1.00 91.19 86 GLU A N 1
ATOM 656 C CA . GLU A 1 86 ? -0.550 -0.673 9.284 1.00 91.19 86 GLU A CA 1
ATOM 657 C C . GLU A 1 86 ? -1.443 -0.046 10.357 1.00 91.19 86 GLU A C 1
ATOM 659 O O . GLU A 1 86 ? -1.901 -0.737 11.264 1.00 91.19 86 GLU A O 1
ATOM 664 N N . LYS A 1 87 ? -1.774 1.243 10.226 1.00 92.69 87 LYS A N 1
ATOM 665 C CA . LYS A 1 87 ? -2.702 1.913 11.141 1.00 92.69 87 LYS A CA 1
ATOM 666 C C . LYS A 1 87 ? -4.099 1.290 11.103 1.00 92.69 87 LYS A C 1
ATOM 668 O O . LYS A 1 87 ? -4.684 1.029 12.146 1.00 92.69 87 LYS A O 1
ATOM 673 N N . ARG A 1 88 ? -4.644 1.023 9.914 1.00 92.50 88 ARG A N 1
ATOM 674 C CA . ARG A 1 88 ? -5.956 0.365 9.794 1.00 92.50 88 ARG A CA 1
ATOM 675 C C . ARG A 1 88 ? -5.938 -1.037 10.386 1.00 92.50 88 ARG A C 1
ATOM 677 O O . ARG A 1 88 ? -6.911 -1.439 11.011 1.00 92.50 88 ARG A O 1
ATOM 684 N N . LYS A 1 89 ? -4.839 -1.770 10.211 1.00 93.56 89 LYS A N 1
ATOM 685 C CA . LYS A 1 89 ? -4.671 -3.098 10.799 1.00 93.56 89 LYS A CA 1
ATOM 686 C C . LYS A 1 89 ? -4.679 -3.039 12.326 1.00 93.56 89 LYS A C 1
ATOM 688 O O . LYS A 1 89 ? -5.434 -3.777 12.944 1.00 93.56 89 LYS A O 1
ATOM 693 N N . THR A 1 90 ? -3.927 -2.118 12.932 1.00 93.94 90 THR A N 1
ATOM 694 C CA . THR A 1 90 ? -3.924 -1.965 14.396 1.00 93.94 90 THR A CA 1
ATOM 695 C C . THR A 1 90 ? -5.276 -1.508 14.942 1.00 93.94 90 THR A C 1
ATOM 697 O O . THR A 1 90 ? -5.683 -1.965 16.007 1.00 93.94 90 THR A O 1
ATOM 700 N N . GLU A 1 91 ? -6.001 -0.651 14.219 1.00 93.44 91 GLU A N 1
ATOM 701 C CA . GLU A 1 91 ? -7.372 -0.257 14.571 1.00 93.44 91 GLU A CA 1
ATOM 702 C C . GLU A 1 91 ? -8.344 -1.447 14.533 1.00 93.44 91 GLU A C 1
ATOM 704 O O . GLU A 1 91 ? -9.153 -1.603 15.450 1.00 93.44 91 GLU A O 1
ATOM 709 N N . VAL A 1 92 ? -8.251 -2.304 13.510 1.00 93.69 92 VAL A N 1
ATOM 710 C CA . VAL A 1 92 ? -9.070 -3.522 13.395 1.00 93.69 92 VAL A CA 1
ATOM 711 C C . VAL A 1 92 ? -8.747 -4.500 14.522 1.00 93.69 92 VAL A C 1
ATOM 713 O O . VAL A 1 92 ? -9.665 -4.927 15.220 1.00 93.69 92 VAL A O 1
ATOM 716 N N . ASP A 1 93 ? -7.466 -4.782 14.763 1.00 93.44 93 ASP A N 1
ATOM 717 C CA . ASP A 1 93 ? -7.030 -5.688 15.831 1.00 93.44 93 ASP A CA 1
ATOM 718 C C . ASP A 1 93 ? -7.502 -5.184 17.210 1.00 93.44 93 ASP A C 1
ATOM 720 O O . ASP A 1 93 ? -7.989 -5.953 18.041 1.00 93.44 93 ASP A O 1
ATOM 724 N N . ALA A 1 94 ? -7.422 -3.870 17.453 1.00 93.25 94 ALA A N 1
ATOM 725 C CA . ALA A 1 94 ? -7.907 -3.256 18.688 1.00 93.25 94 ALA A CA 1
ATOM 726 C C . ALA A 1 94 ? -9.436 -3.339 18.832 1.00 93.25 94 ALA A C 1
ATOM 728 O O . ALA A 1 94 ? -9.939 -3.521 19.943 1.00 93.25 94 ALA A O 1
ATOM 729 N N . CYS A 1 95 ? -10.180 -3.204 17.732 1.00 92.81 95 CYS A N 1
ATOM 730 C CA . CYS A 1 95 ? -11.634 -3.349 17.727 1.00 92.81 95 CYS A CA 1
ATOM 731 C C . CYS A 1 95 ? -12.051 -4.798 18.018 1.00 92.81 95 CYS A C 1
ATOM 733 O O . CYS A 1 95 ? -12.894 -5.038 18.885 1.00 92.81 95 CYS A O 1
ATOM 735 N N . GLU A 1 96 ? -11.421 -5.776 17.365 1.00 92.25 96 GLU A N 1
ATOM 736 C CA . GLU A 1 96 ? -11.697 -7.194 17.608 1.00 92.25 96 GLU A CA 1
ATOM 737 C C . GLU A 1 96 ? -11.355 -7.610 19.041 1.00 92.25 96 GLU A C 1
ATOM 739 O O . GLU A 1 96 ? -12.138 -8.322 19.676 1.00 92.25 96 GLU A O 1
ATOM 744 N N . ALA A 1 97 ? -10.245 -7.105 19.589 1.00 92.81 97 ALA A N 1
ATOM 745 C CA . ALA A 1 97 ? -9.855 -7.360 20.972 1.00 92.81 97 ALA A CA 1
ATOM 746 C C . ALA A 1 97 ? -10.876 -6.823 21.994 1.00 92.81 97 ALA A C 1
ATOM 748 O O . ALA A 1 97 ? -11.047 -7.424 23.055 1.00 92.81 97 ALA A O 1
ATOM 749 N N . ARG A 1 98 ? -11.568 -5.717 21.686 1.00 92.50 98 ARG A N 1
ATOM 750 C CA . ARG A 1 98 ? -12.595 -5.107 22.557 1.00 92.50 98 ARG A CA 1
ATOM 751 C C . ARG A 1 98 ? -13.970 -5.750 22.434 1.00 92.50 98 ARG A C 1
ATOM 753 O O . ARG A 1 98 ? -14.718 -5.777 23.404 1.00 92.50 98 ARG A O 1
ATOM 760 N N . LYS A 1 99 ? -14.287 -6.329 21.278 1.00 92.19 99 LYS A N 1
ATOM 761 C CA . LYS A 1 99 ? -15.617 -6.878 20.987 1.00 92.19 99 LYS A CA 1
ATOM 762 C C . LYS A 1 99 ? -16.077 -7.933 21.995 1.00 92.19 99 LYS A C 1
ATOM 764 O O . LYS A 1 99 ? -17.235 -7.937 22.397 1.00 92.19 99 LYS A O 1
ATOM 769 N N . LYS A 1 100 ? -15.183 -8.849 22.377 1.00 90.44 100 LYS A N 1
ATOM 770 C CA . LYS A 1 100 ? -15.511 -9.917 23.327 1.00 90.44 100 LYS A CA 1
ATOM 771 C C . LYS A 1 100 ? -15.735 -9.398 24.757 1.00 90.44 100 LYS A C 1
ATOM 773 O O . LYS A 1 100 ? -16.808 -9.671 25.277 1.00 90.44 100 LYS A O 1
ATOM 778 N N . PRO A 1 101 ? -14.807 -8.649 25.384 1.00 92.25 101 PRO A N 1
ATOM 779 C CA . PRO A 1 101 ? -15.019 -8.159 26.744 1.00 92.25 101 PRO A CA 1
ATOM 780 C C . PRO A 1 101 ? -16.208 -7.201 26.848 1.00 92.25 101 PRO A C 1
ATOM 782 O O . PRO A 1 101 ? -16.949 -7.299 27.815 1.00 92.25 101 PRO A O 1
ATOM 785 N N . GLU A 1 102 ? -16.442 -6.336 25.854 1.00 93.38 102 GLU A N 1
ATOM 786 C CA . GLU A 1 102 ? -17.631 -5.469 25.840 1.00 93.38 102 GLU A CA 1
ATOM 787 C C . GLU A 1 102 ? -18.926 -6.289 25.721 1.00 93.38 102 GLU A C 1
ATOM 789 O O . GLU A 1 102 ? -19.918 -5.979 26.376 1.00 93.38 102 GLU A O 1
ATOM 794 N N . GLY A 1 103 ? -18.918 -7.368 24.930 1.00 91.88 103 GLY A N 1
ATOM 795 C CA . GLY A 1 103 ? -20.041 -8.305 24.850 1.00 91.88 103 GLY A CA 1
ATOM 796 C C . GLY A 1 103 ? -20.280 -9.071 26.155 1.00 91.88 103 GLY A C 1
ATOM 797 O O . GLY A 1 103 ? -21.424 -9.205 26.584 1.00 91.88 103 GLY A O 1
ATOM 798 N N . ASP A 1 104 ? -19.210 -9.534 26.803 1.00 93.62 104 ASP A N 1
ATOM 799 C CA . ASP A 1 104 ? -19.276 -10.231 28.090 1.00 93.62 104 ASP A CA 1
ATOM 800 C C . ASP A 1 104 ? -19.762 -9.282 29.208 1.00 93.62 104 ASP A C 1
ATOM 802 O O . ASP A 1 104 ? -20.589 -9.670 30.035 1.00 93.62 104 ASP A O 1
ATOM 806 N N . GLU A 1 105 ? -19.308 -8.022 29.214 1.00 95.12 105 GLU A N 1
ATOM 807 C CA . GLU A 1 105 ? -19.759 -6.982 30.149 1.00 95.12 105 GLU A CA 1
ATOM 808 C C . GLU A 1 105 ? -21.238 -6.636 29.941 1.00 95.12 105 GLU A C 1
ATOM 810 O O . GLU A 1 105 ? -21.992 -6.545 30.914 1.00 95.12 105 GLU A O 1
ATOM 815 N N . LEU A 1 106 ? -21.677 -6.499 28.686 1.00 94.88 106 LEU A N 1
ATOM 816 C CA . LEU A 1 106 ? -23.080 -6.252 28.360 1.00 94.88 106 LEU A CA 1
ATOM 817 C C . LEU A 1 106 ? -23.969 -7.402 28.845 1.00 94.88 106 LEU A C 1
ATOM 819 O O . LEU A 1 106 ? -24.961 -7.159 29.529 1.00 94.88 106 LEU A O 1
ATOM 823 N N . ALA A 1 107 ? -23.582 -8.650 28.568 1.00 94.88 107 ALA A N 1
ATOM 824 C CA . ALA A 1 107 ? -24.318 -9.827 29.024 1.00 94.88 107 ALA A CA 1
ATOM 825 C C . ALA A 1 107 ? -24.372 -9.916 30.560 1.00 94.88 107 ALA A C 1
ATOM 827 O O . ALA A 1 107 ? -25.408 -10.262 31.133 1.00 94.88 107 ALA A O 1
ATOM 828 N N . ALA A 1 108 ? -23.278 -9.569 31.247 1.00 95.88 108 ALA A N 1
ATOM 829 C CA . ALA A 1 108 ? -23.252 -9.506 32.705 1.00 95.88 108 ALA A CA 1
ATOM 830 C C . ALA A 1 108 ? -24.224 -8.444 33.243 1.00 95.88 108 ALA A C 1
ATOM 832 O O . ALA A 1 108 ? -24.989 -8.729 34.165 1.00 95.88 108 ALA A O 1
ATOM 833 N N . LYS A 1 109 ? -24.248 -7.250 32.638 1.00 95.00 109 LYS A N 1
ATOM 834 C CA . LYS A 1 109 ? -25.162 -6.162 33.016 1.00 95.00 109 LYS A CA 1
ATOM 835 C C . LYS A 1 109 ? -26.628 -6.502 32.763 1.00 95.00 109 LYS A C 1
ATOM 837 O O . LYS A 1 109 ? -27.468 -6.196 33.606 1.00 95.00 109 LYS A O 1
ATOM 842 N N . GLU A 1 110 ? -26.944 -7.156 31.650 1.00 95.50 110 GLU A N 1
ATOM 843 C CA . GLU A 1 110 ? -28.302 -7.635 31.362 1.00 95.50 110 GLU A CA 1
ATOM 844 C C . GLU A 1 110 ? -28.765 -8.671 32.395 1.00 95.50 110 GLU A C 1
ATOM 846 O O . GLU A 1 110 ? -29.902 -8.618 32.869 1.00 95.50 110 GLU A O 1
ATOM 851 N N . ASN A 1 111 ? -27.873 -9.575 32.807 1.00 96.00 111 ASN A N 1
ATOM 852 C CA . ASN A 1 111 ? -28.175 -10.556 33.842 1.00 96.00 111 ASN A CA 1
ATOM 853 C C . ASN A 1 111 ? -28.359 -9.905 35.227 1.00 96.00 111 ASN A C 1
ATOM 855 O O . ASN A 1 111 ? -29.312 -10.238 35.932 1.00 96.00 111 ASN A O 1
ATOM 859 N N . GLU A 1 112 ? -27.504 -8.945 35.606 1.00 95.88 112 GLU A N 1
ATOM 860 C CA . GLU A 1 112 ? -27.673 -8.147 36.834 1.00 95.88 112 GLU A CA 1
ATOM 861 C C . GLU A 1 1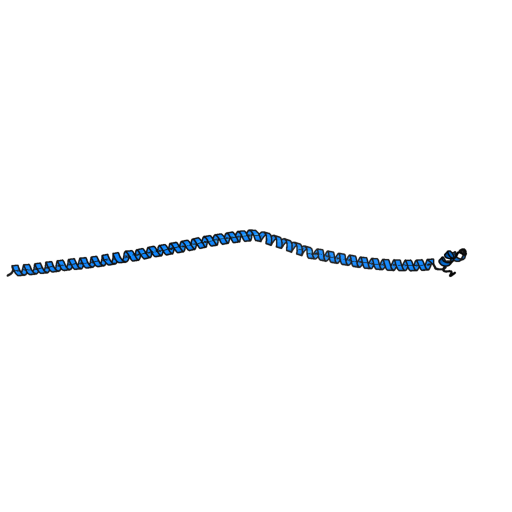12 ? -29.022 -7.414 36.847 1.00 95.88 112 GLU A C 1
ATOM 863 O O . GLU A 1 112 ? -29.728 -7.419 37.859 1.00 95.88 112 GLU A O 1
ATOM 868 N N . LEU A 1 113 ? -29.405 -6.811 35.718 1.00 96.12 113 LEU A N 1
ATOM 869 C CA . LEU A 1 113 ? -30.674 -6.102 35.576 1.00 96.12 113 LEU A CA 1
ATOM 870 C C . LEU A 1 113 ? -31.865 -7.055 35.731 1.00 96.12 113 LEU A C 1
ATOM 872 O O . LEU A 1 113 ? -32.769 -6.770 36.514 1.00 96.12 113 LEU A O 1
ATOM 876 N N . SER A 1 114 ? -31.831 -8.215 35.072 1.00 96.44 114 SER A N 1
ATOM 877 C CA . SER A 1 114 ? -32.883 -9.230 35.195 1.00 96.44 114 SER A CA 1
ATOM 878 C C . SER A 1 114 ? -33.026 -9.755 36.629 1.00 96.44 114 SER A C 1
ATOM 880 O O . SER A 1 114 ? -34.145 -9.889 37.131 1.00 96.44 114 SER A O 1
ATOM 882 N N . GLN A 1 115 ? -31.912 -10.007 37.325 1.00 96.50 115 GLN A N 1
ATOM 883 C CA . GLN A 1 115 ? -31.938 -10.419 38.732 1.00 96.50 115 GLN A CA 1
ATOM 884 C C . GLN A 1 115 ? -32.491 -9.320 39.643 1.00 96.50 115 GLN A C 1
ATOM 886 O O . GLN A 1 115 ? -33.265 -9.605 40.562 1.00 96.50 115 GLN A O 1
ATOM 891 N N . THR A 1 116 ? -32.128 -8.065 39.378 1.00 95.62 116 THR A N 1
ATOM 892 C CA . THR A 1 116 ? -32.618 -6.909 40.137 1.00 95.62 116 THR A CA 1
ATOM 893 C C . THR A 1 116 ? -34.121 -6.728 39.944 1.00 95.62 116 THR A C 1
ATOM 895 O O . THR A 1 116 ? -34.838 -6.575 40.929 1.00 95.62 116 THR A O 1
ATOM 898 N N . GLU A 1 117 ? -34.630 -6.820 38.713 1.00 96.19 117 GLU A N 1
ATOM 899 C CA . GLU A 1 117 ? -36.072 -6.765 38.438 1.00 96.19 117 GLU A CA 1
ATOM 900 C C . GLU A 1 117 ? -36.835 -7.904 39.121 1.00 96.19 117 GLU A C 1
ATOM 902 O O . GLU A 1 117 ? -37.885 -7.670 39.725 1.00 96.19 117 GLU A O 1
ATOM 907 N N . ALA A 1 118 ? -36.304 -9.130 39.070 1.00 96.69 118 ALA A N 1
ATOM 908 C CA . ALA A 1 118 ? -36.909 -10.276 39.742 1.00 96.69 118 ALA A CA 1
ATOM 909 C C . ALA A 1 118 ? -36.977 -10.071 41.264 1.00 96.69 118 ALA A C 1
ATOM 911 O O . ALA A 1 118 ? -38.008 -10.347 41.879 1.00 96.69 118 ALA A O 1
ATOM 912 N N . THR A 1 119 ? -35.905 -9.540 41.858 1.00 96.38 119 THR A N 1
ATOM 913 C CA . THR A 1 119 ? -35.828 -9.246 43.296 1.00 96.38 119 THR A CA 1
ATOM 914 C C . THR A 1 119 ? -36.792 -8.131 43.683 1.00 96.38 119 THR A C 1
ATOM 916 O O . THR A 1 119 ? -37.581 -8.303 44.606 1.00 96.38 119 THR A O 1
ATOM 919 N N . LEU A 1 120 ? -36.806 -7.027 42.931 1.00 96.69 120 LEU A N 1
ATOM 920 C CA . LEU A 1 120 ? -37.710 -5.898 43.160 1.00 96.69 120 LEU A CA 1
ATOM 921 C C . LEU A 1 120 ? -39.176 -6.339 43.098 1.00 96.69 120 LEU A C 1
ATOM 923 O O . LEU A 1 120 ? -39.992 -5.924 43.919 1.00 96.69 120 LEU A O 1
ATOM 927 N N . LYS A 1 121 ? -39.516 -7.201 42.134 1.00 96.81 121 LYS A N 1
ATOM 928 C CA . LYS A 1 121 ? -40.863 -7.755 42.011 1.00 96.81 121 LYS A CA 1
ATOM 929 C C . LYS A 1 121 ? -41.221 -8.627 43.214 1.00 96.81 121 LYS A C 1
ATOM 931 O O . LYS A 1 121 ? -42.288 -8.440 43.787 1.00 96.81 121 LYS A O 1
ATOM 936 N N . ALA A 1 122 ? -40.325 -9.526 43.624 1.00 96.94 122 ALA A N 1
ATOM 937 C CA . ALA A 1 122 ? -40.540 -10.381 44.789 1.00 96.94 122 ALA A CA 1
ATOM 938 C C . ALA A 1 122 ? -40.705 -9.567 46.084 1.00 96.94 122 ALA A C 1
ATOM 940 O O . ALA A 1 122 ? -41.612 -9.838 46.871 1.00 96.94 122 ALA A O 1
ATOM 941 N N . GLU A 1 123 ? -39.877 -8.539 46.287 1.00 95.50 123 GLU A N 1
ATOM 942 C CA . GLU A 1 123 ? -40.008 -7.620 47.418 1.00 95.50 123 GLU A CA 1
ATOM 943 C C . GLU A 1 123 ? -41.319 -6.835 47.352 1.00 95.50 123 GLU A C 1
ATOM 945 O O . GLU A 1 123 ? -42.019 -6.732 48.355 1.00 95.50 123 GLU A O 1
ATOM 950 N N . SER A 1 124 ? -41.694 -6.313 46.182 1.00 96.38 124 SER A N 1
ATOM 951 C CA . SER A 1 124 ? -42.956 -5.588 46.003 1.00 96.38 124 SER A CA 1
ATOM 952 C C . SER A 1 124 ? -44.167 -6.460 46.335 1.00 96.38 124 SER A C 1
ATOM 954 O O . SER A 1 124 ? -45.064 -6.016 47.055 1.00 96.38 124 SER A O 1
ATOM 956 N N . ASP A 1 125 ? -44.180 -7.707 45.864 1.00 96.44 125 ASP A N 1
ATOM 957 C CA . ASP A 1 125 ? -45.240 -8.670 46.160 1.00 96.44 125 ASP A CA 1
ATOM 958 C C . ASP A 1 125 ? -45.298 -8.981 47.668 1.00 96.44 125 ASP A C 1
ATOM 960 O O . ASP A 1 125 ? -46.384 -8.973 48.256 1.00 96.44 125 ASP A O 1
ATOM 964 N N . ALA A 1 126 ? -44.142 -9.154 48.322 1.00 96.88 126 ALA A N 1
ATOM 965 C CA . ALA A 1 126 ? -44.053 -9.366 49.768 1.00 96.88 126 ALA A CA 1
ATOM 966 C C . ALA A 1 126 ? -44.568 -8.157 50.573 1.00 96.88 126 ALA A C 1
ATOM 968 O O . ALA A 1 126 ? -45.403 -8.322 51.466 1.00 96.88 126 ALA A O 1
ATOM 969 N N . TRP A 1 127 ? -44.153 -6.934 50.222 1.00 96.56 127 TRP A N 1
ATOM 970 C CA . TRP A 1 127 ? -44.632 -5.702 50.860 1.00 96.56 127 TRP A CA 1
ATOM 971 C C . TRP A 1 127 ? -46.140 -5.511 50.676 1.00 96.56 127 TRP A C 1
ATOM 973 O O . TRP A 1 127 ? -46.840 -5.155 51.624 1.00 96.56 127 TRP A O 1
ATOM 983 N N . ASN A 1 128 ? -46.674 -5.788 49.484 1.00 95.75 128 ASN A N 1
ATOM 984 C CA . ASN A 1 128 ? -48.115 -5.724 49.225 1.00 95.75 128 ASN A CA 1
ATOM 985 C C . ASN A 1 128 ? -48.897 -6.743 50.066 1.00 95.75 128 ASN A C 1
ATOM 987 O O . ASN A 1 128 ? -49.979 -6.437 50.588 1.00 95.75 128 ASN A O 1
ATOM 991 N N . GLN A 1 129 ? -48.351 -7.948 50.232 1.00 95.88 129 GLN A N 1
ATOM 992 C CA . GLN A 1 129 ? -48.940 -8.970 51.088 1.00 95.88 129 GLN A CA 1
ATOM 993 C C . GLN A 1 129 ? -48.921 -8.545 52.563 1.00 95.88 129 GLN A C 1
ATOM 995 O O . GLN A 1 129 ? -49.930 -8.699 53.257 1.00 95.88 129 GLN A O 1
ATOM 1000 N N . GLU A 1 130 ? -47.826 -7.951 53.035 1.00 94.88 130 GLU A N 1
ATOM 1001 C CA . GLU A 1 130 ? -47.702 -7.465 54.410 1.00 94.88 130 GLU A CA 1
ATOM 1002 C C . GLU A 1 130 ? -48.632 -6.281 54.693 1.00 94.88 130 GLU A C 1
ATOM 1004 O O . GLU A 1 130 ? -49.328 -6.285 55.707 1.00 94.88 130 GLU A O 1
ATOM 1009 N N . ILE A 1 131 ? -48.762 -5.333 53.758 1.00 93.19 131 ILE A N 1
ATOM 1010 C CA . ILE A 1 131 ? -49.766 -4.259 53.825 1.00 93.19 131 ILE A CA 1
ATOM 1011 C C . ILE A 1 131 ? -51.172 -4.850 53.942 1.00 93.19 131 ILE A C 1
ATOM 1013 O O . ILE A 1 131 ? -51.965 -4.405 54.774 1.00 93.19 131 ILE A O 1
ATOM 1017 N N . THR A 1 132 ? -51.493 -5.862 53.135 1.00 92.00 132 THR A N 1
ATOM 1018 C CA . THR A 1 132 ? -52.809 -6.514 53.163 1.00 92.00 132 THR A CA 1
ATOM 1019 C C . THR A 1 132 ? -53.064 -7.197 54.508 1.00 92.00 132 THR A C 1
ATOM 1021 O O . THR A 1 132 ? -54.137 -7.028 55.092 1.00 92.00 132 THR A O 1
ATOM 1024 N N . ASN A 1 133 ? -52.069 -7.911 55.039 1.00 91.69 133 ASN A N 1
ATOM 1025 C CA . ASN A 1 133 ? -52.151 -8.589 56.331 1.00 91.69 133 ASN A CA 1
ATOM 1026 C C . ASN A 1 133 ? -52.271 -7.595 57.501 1.00 91.69 133 ASN A C 1
ATOM 1028 O O . ASN A 1 133 ? -53.164 -7.720 58.338 1.00 91.69 133 ASN A O 1
ATOM 1032 N N . LEU A 1 134 ? -51.431 -6.557 57.536 1.00 87.75 134 LEU A N 1
ATOM 1033 C CA . LEU A 1 134 ? -51.490 -5.500 58.548 1.00 87.75 134 LEU A CA 1
ATOM 1034 C C . LEU A 1 134 ? -52.821 -4.752 58.496 1.00 87.75 134 LEU A C 1
ATOM 1036 O O . LEU A 1 134 ? -53.424 -4.507 59.539 1.00 87.75 134 LEU A O 1
ATOM 1040 N N . LYS A 1 135 ? -53.330 -4.441 57.300 1.00 86.88 135 LYS A N 1
ATOM 1041 C CA . LYS A 1 135 ? -54.646 -3.817 57.138 1.00 86.88 135 LYS A CA 1
ATOM 1042 C C . LYS A 1 135 ? -55.750 -4.698 57.718 1.00 86.88 135 LYS A C 1
ATOM 1044 O O . LYS A 1 135 ? -56.595 -4.177 58.440 1.00 86.88 135 LYS A O 1
ATOM 1049 N N . ALA A 1 136 ? -55.713 -6.009 57.466 1.00 84.50 136 ALA A N 1
ATOM 1050 C CA . ALA A 1 136 ? -56.653 -6.969 58.044 1.00 84.50 136 ALA A CA 1
ATOM 1051 C C . ALA A 1 136 ? -56.557 -7.035 59.580 1.00 84.50 136 ALA A C 1
ATOM 1053 O O . ALA A 1 136 ? -57.582 -7.067 60.256 1.00 84.50 136 ALA A O 1
ATOM 1054 N N . GLN A 1 137 ? -55.347 -6.983 60.146 1.00 81.62 137 GLN A N 1
ATOM 1055 C CA . GLN A 1 137 ? -55.148 -6.924 61.599 1.00 81.62 137 GLN A CA 1
ATOM 1056 C C . GLN A 1 137 ? -55.639 -5.607 62.212 1.00 81.62 137 GLN A C 1
ATOM 1058 O O . GLN A 1 137 ? -56.158 -5.606 63.326 1.00 81.62 137 GLN A O 1
ATOM 1063 N N . VAL A 1 138 ? -55.468 -4.477 61.518 1.00 78.56 138 VAL A N 1
ATOM 1064 C CA . VAL A 1 138 ? -55.935 -3.159 61.976 1.00 78.56 138 VAL A CA 1
ATOM 1065 C C . VAL A 1 138 ? -57.452 -3.088 62.017 1.00 78.56 138 VAL A C 1
ATOM 1067 O O . VAL A 1 138 ? -57.972 -2.636 63.024 1.00 78.56 138 VAL A O 1
ATOM 1070 N N . ILE A 1 139 ? -58.148 -3.567 60.985 1.00 75.94 139 ILE A N 1
ATOM 1071 C CA . ILE A 1 139 ? -59.621 -3.552 60.931 1.00 75.94 139 ILE A CA 1
ATOM 1072 C C . ILE A 1 139 ? -60.275 -4.715 61.691 1.00 75.94 139 ILE A C 1
ATOM 1074 O O . ILE A 1 139 ? -61.496 -4.753 61.817 1.00 75.94 139 ILE A O 1
ATOM 1078 N N . GLY A 1 140 ? -59.491 -5.697 62.135 1.00 75.75 140 GLY A N 1
ATOM 1079 C CA . GLY A 1 140 ? -59.977 -6.847 62.883 1.00 75.75 140 GLY A CA 1
ATOM 1080 C C . GLY A 1 140 ? -60.351 -6.480 64.318 1.00 75.75 140 GLY A C 1
ATOM 1081 O O . GLY A 1 140 ? -59.698 -5.654 64.955 1.00 75.75 140 GLY A O 1
ATOM 1082 N N . TYR A 1 141 ? -61.387 -7.135 64.843 1.00 75.69 141 TYR A N 1
ATOM 1083 C CA . TYR A 1 141 ? -61.788 -6.988 66.239 1.00 75.69 141 TYR A CA 1
ATOM 1084 C C . TYR A 1 141 ? -60.642 -7.359 67.188 1.00 75.69 141 TYR A C 1
ATOM 1086 O O . TYR A 1 141 ? -60.012 -8.408 67.030 1.00 75.69 141 TYR A O 1
ATOM 1094 N N . ARG A 1 142 ? -60.386 -6.524 68.201 1.00 80.25 142 ARG A N 1
ATOM 1095 C CA . ARG A 1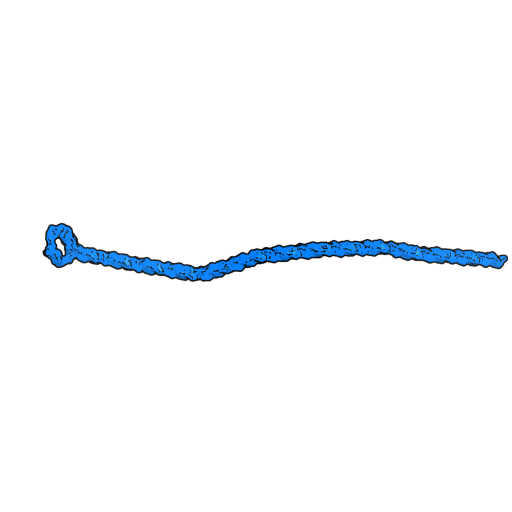 142 ? -59.389 -6.783 69.252 1.00 80.25 142 ARG A CA 1
ATOM 1096 C C . ARG A 1 142 ? -60.032 -6.652 70.631 1.00 80.25 142 ARG A C 1
ATOM 1098 O O . ARG A 1 142 ? -60.919 -5.824 70.775 1.00 80.25 142 ARG A O 1
ATOM 1105 N N . PRO A 1 143 ? -59.530 -7.334 71.675 1.00 79.56 143 PRO A N 1
ATOM 1106 C CA . PRO A 1 143 ? -60.084 -7.221 73.033 1.00 79.56 143 PRO A CA 1
ATOM 1107 C C . PRO A 1 143 ? -60.088 -5.793 73.604 1.00 79.56 143 PRO A C 1
ATOM 1109 O O . PRO A 1 143 ? -60.884 -5.454 74.466 1.00 79.56 143 PRO A O 1
ATOM 1112 N N . ILE A 1 144 ? -59.211 -4.908 73.116 1.00 79.12 144 ILE A N 1
ATOM 1113 C CA . ILE A 1 144 ? -59.237 -3.494 73.519 1.00 79.12 144 ILE A CA 1
ATOM 1114 C C . ILE A 1 144 ? -60.491 -2.759 73.009 1.00 79.12 144 ILE A C 1
ATOM 1116 O O . ILE A 1 144 ? -60.889 -1.756 73.594 1.00 79.12 144 ILE A O 1
ATOM 1120 N N . CYS A 1 145 ? -61.133 -3.273 71.955 1.00 81.31 145 CYS A N 1
ATOM 1121 C CA . CYS A 1 145 ? -62.368 -2.739 71.386 1.00 81.31 145 CYS A CA 1
ATOM 1122 C C . CYS A 1 145 ? -63.571 -2.872 72.326 1.00 81.31 145 CYS A C 1
ATOM 1124 O O . CYS A 1 145 ? -64.499 -2.080 72.196 1.00 81.31 145 CYS A O 1
ATOM 1126 N N . ASP A 1 146 ? -63.521 -3.774 73.315 1.00 80.00 146 ASP A N 1
ATOM 1127 C CA . ASP A 1 146 ? -64.518 -3.866 74.394 1.00 80.00 146 ASP A CA 1
ATOM 1128 C C . ASP A 1 146 ? -64.578 -2.587 75.257 1.00 80.00 146 ASP A C 1
ATOM 1130 O O . ASP A 1 146 ? -65.558 -2.343 75.958 1.00 80.00 146 ASP A O 1
ATOM 1134 N N . TYR A 1 147 ? -63.531 -1.755 75.207 1.00 81.94 147 TYR A N 1
ATOM 1135 C CA . TYR A 1 147 ? -63.372 -0.554 76.033 1.00 81.94 147 TYR A CA 1
ATOM 1136 C C . TYR A 1 147 ? -63.397 0.754 75.224 1.00 81.94 147 TYR A C 1
ATOM 1138 O O . TYR A 1 147 ? -63.135 1.831 75.768 1.00 81.94 147 TYR A O 1
ATOM 1146 N N . VAL A 1 148 ? -63.676 0.684 73.920 1.00 79.94 148 VAL A N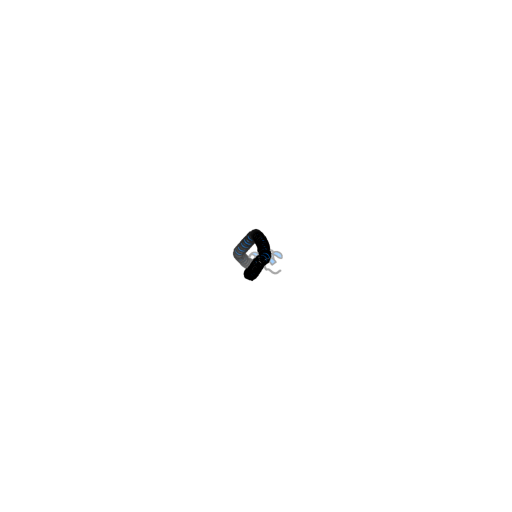 1
ATOM 1147 C CA . VAL A 1 148 ? -63.668 1.846 73.021 1.00 79.94 148 VAL A CA 1
ATOM 1148 C C . VAL A 1 148 ? -64.982 2.628 73.135 1.00 79.94 148 VAL A C 1
ATOM 1150 O O . VAL A 1 148 ? -66.066 2.054 73.160 1.00 79.94 148 VAL A O 1
ATOM 1153 N N . LYS A 1 149 ? -64.885 3.964 73.213 1.00 75.94 149 LYS A N 1
ATOM 1154 C CA . LYS A 1 149 ? -66.047 4.870 73.263 1.00 75.94 149 LYS A CA 1
ATOM 1155 C C . LYS A 1 149 ? -66.848 4.836 71.957 1.00 75.94 149 LYS A C 1
ATOM 1157 O O . LYS A 1 149 ? -66.308 4.524 70.901 1.00 75.94 149 LYS A O 1
ATOM 1162 N N . ASP A 1 150 ? -68.113 5.243 72.041 1.00 76.06 150 ASP A N 1
ATOM 1163 C CA . ASP A 1 150 ? -69.128 5.214 70.974 1.00 76.06 150 ASP A CA 1
ATOM 1164 C C . ASP A 1 150 ? -68.889 6.236 69.829 1.00 76.06 150 ASP A C 1
ATOM 1166 O O . ASP A 1 150 ? -69.803 6.897 69.344 1.00 76.06 150 ASP A O 1
ATOM 1170 N N . GLU A 1 151 ? -67.644 6.388 69.380 1.00 79.44 151 GLU A N 1
ATOM 1171 C CA . GLU A 1 151 ? -67.269 7.213 68.232 1.00 79.44 151 GLU A CA 1
ATOM 1172 C C . GLU A 1 151 ? -67.192 6.360 66.957 1.00 79.44 151 GLU A C 1
ATOM 1174 O O . GLU A 1 151 ? -66.540 5.316 66.909 1.00 79.44 151 GLU A O 1
ATOM 1179 N N . GLU A 1 152 ? -67.822 6.831 65.882 1.00 78.75 152 GLU A N 1
ATOM 1180 C CA . GLU A 1 152 ? -67.982 6.100 64.614 1.00 78.75 152 GLU A CA 1
ATOM 1181 C C . GLU A 1 152 ? -66.640 5.675 63.981 1.00 78.75 152 GLU A C 1
ATOM 1183 O O . GLU A 1 152 ? -66.471 4.543 63.517 1.00 78.75 152 GLU A O 1
ATOM 1188 N N . LYS A 1 153 ? -65.627 6.548 64.049 1.00 76.88 153 LYS A N 1
ATOM 1189 C CA . LYS A 1 153 ? -64.258 6.252 63.585 1.00 76.88 153 LYS A CA 1
ATOM 1190 C C . LYS A 1 153 ? -63.581 5.153 64.410 1.00 76.88 153 LYS A C 1
ATOM 1192 O O . LYS A 1 153 ? -62.827 4.344 63.864 1.00 76.88 153 LYS A O 1
ATOM 1197 N N . ALA A 1 154 ? -63.856 5.115 65.711 1.00 75.44 154 ALA A N 1
ATOM 1198 C CA . ALA A 1 154 ? -63.277 4.144 66.627 1.00 75.44 154 ALA A CA 1
ATOM 1199 C C . ALA A 1 154 ? -63.933 2.760 66.453 1.00 75.44 154 ALA A C 1
ATOM 1201 O O . ALA A 1 154 ? -63.224 1.758 66.385 1.00 75.44 154 ALA A O 1
ATOM 1202 N N . LYS A 1 155 ? -65.255 2.709 66.227 1.00 75.44 155 LYS A N 1
ATOM 1203 C CA . LYS A 1 155 ? -65.981 1.480 65.843 1.00 75.44 155 LYS A CA 1
ATOM 1204 C C . LYS A 1 155 ? -65.483 0.883 64.530 1.00 75.44 155 LYS A C 1
ATOM 1206 O O . LYS A 1 155 ? -65.186 -0.310 64.469 1.00 75.44 155 LYS A O 1
ATOM 1211 N N . THR A 1 156 ? -65.306 1.730 63.513 1.00 76.62 156 THR A N 1
ATOM 1212 C CA . THR A 1 156 ? -64.805 1.319 62.190 1.00 76.62 156 THR A CA 1
ATOM 1213 C C . THR A 1 156 ? -63.408 0.694 62.283 1.00 76.62 156 THR A C 1
ATOM 1215 O O . THR A 1 156 ? -63.126 -0.306 61.628 1.00 76.62 156 THR A O 1
ATOM 1218 N N . SER A 1 157 ? -62.548 1.240 63.148 1.00 75.06 157 SER A N 1
ATOM 1219 C CA . SER A 1 157 ? -61.192 0.722 63.399 1.00 75.06 157 SER A CA 1
ATOM 1220 C C . SER A 1 157 ? -61.175 -0.572 64.227 1.00 75.06 157 SER A C 1
ATOM 1222 O O . SER A 1 157 ? -60.139 -1.211 64.328 1.00 75.06 157 SER A O 1
ATOM 1224 N N . CYS A 1 158 ? -62.310 -0.966 64.803 1.00 79.62 158 CYS A N 1
ATOM 1225 C CA . CYS A 1 158 ? -62.498 -2.200 65.56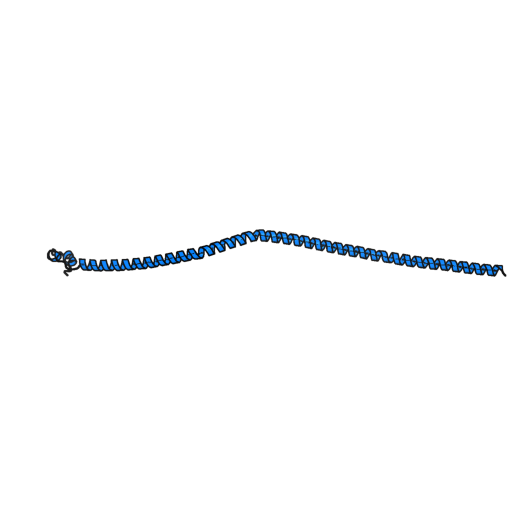5 1.00 79.62 158 CYS A CA 1
ATOM 1226 C C . CYS A 1 158 ? -63.279 -3.272 64.787 1.00 79.62 158 CYS A C 1
ATOM 1228 O O . CYS A 1 158 ? -63.683 -4.284 65.362 1.00 79.62 158 CYS A O 1
ATOM 1230 N N . GLY A 1 159 ? -63.544 -3.043 63.495 1.00 73.81 159 GLY A N 1
ATOM 1231 C CA . GLY A 1 159 ? -64.322 -3.960 62.658 1.00 73.81 159 GLY A CA 1
ATOM 1232 C C . GLY A 1 159 ? -65.806 -4.035 63.027 1.00 73.81 159 GLY A C 1
ATOM 1233 O O . GLY A 1 159 ? -66.525 -4.895 62.517 1.00 73.81 159 GLY A O 1
ATOM 1234 N N . ILE A 1 160 ? -66.277 -3.137 63.896 1.00 73.50 160 ILE A N 1
ATOM 1235 C CA . ILE A 1 160 ? -67.675 -3.029 64.303 1.00 73.50 160 ILE A CA 1
ATOM 1236 C C . ILE A 1 160 ? -68.361 -2.169 63.241 1.00 73.50 160 ILE A C 1
ATOM 1238 O O . ILE A 1 160 ? -68.107 -0.966 63.152 1.00 73.50 160 ILE A O 1
ATOM 1242 N N . LYS A 1 161 ? -69.183 -2.789 62.386 1.00 62.03 161 LYS A N 1
ATOM 1243 C CA . LYS A 1 161 ? -70.011 -2.039 61.429 1.00 62.03 161 LYS A CA 1
ATOM 1244 C C . LYS A 1 161 ? -70.964 -1.130 62.212 1.00 62.03 161 LYS A C 1
ATOM 1246 O O . LYS A 1 161 ? -71.589 -1.603 63.160 1.00 62.03 161 LYS A O 1
ATOM 1251 N N . ALA A 1 162 ? -71.003 0.148 61.827 1.00 54.28 162 ALA A N 1
ATOM 1252 C CA . ALA A 1 162 ? -71.972 1.124 62.319 1.00 54.28 162 ALA A CA 1
ATOM 1253 C C . ALA A 1 162 ? -73.411 0.635 62.104 1.00 54.28 162 ALA A C 1
ATOM 1255 O O . ALA A 1 162 ? -73.655 -0.017 61.057 1.00 54.28 162 ALA A O 1
#

Sequence (162 aa):
MRALGLLLIVSILVSMALLMIILSQQQLLTTVYKETDKLPNEFDRLVNEQSKLGTAKALMEKLLTQGKKAVEDLKAEVAKTGPDMEKRKTEVDACEARKKPEGDELAAKENELSQTEATLKAESDAWNQEITNLKAQVIGYRPICDYVKDEEKAKTSCGIKA